Protein AF-A0A4U9D6N7-F1 (afdb_monomer_lite)

Foldseek 3Di:
DQDAPLSVLLCCLVCVDVDDDDDLLSVCVQQVVSCVVVAPPPDPDVVRVQVCLVDPNVVVVQVSCCVRRVHHDPGDPDDPDDDDFDDPDDDDALVVQAAAEGEDAPRPNRCVRSVVSRHHYDHDGPVCVVVCVVVPVD

Secondary structure (DSSP, 8-state):
--SSHHHHHHHHHTTSS------HHHHTTT-GGGGGGGSTT--SSHHHHHHHHTTHHHHHHHHHHHHHH------------------SS---SGGGGTT-EEEE-S-HHHHHHHHHTT-EEEE--GGGHHHHHHTT--

InterPro domains:
  IPR018389 TRAP transporter solute receptor DctP [PF03480] (2-136)
  IPR018389 TRAP transporter solute receptor DctP [PTHR33376] (2-136)
  IPR038404 TRAP transporter solute receptor DctP superfamily [G3DSA:3.40.190.170] (1-137)

Organism: Raoultella terrigena (NCBI:txid577)

Structure (mmCIF, N/CA/C/O backbone):
data_AF-A0A4U9D6N7-F1
#
_entry.id   AF-A0A4U9D6N7-F1
#
loop_
_atom_site.group_PDB
_atom_site.id
_atom_site.type_symbol
_atom_site.label_atom_id
_atom_site.label_alt_id
_atom_site.label_comp_id
_atom_site.label_asym_id
_atom_site.label_entity_id
_atom_site.label_seq_id
_atom_site.pdbx_PDB_ins_code
_atom_site.Cartn_x
_atom_site.Cartn_y
_atom_site.Cartn_z
_atom_site.occupancy
_atom_site.B_iso_or_equiv
_atom_site.auth_seq_id
_atom_site.auth_comp_id
_atom_site.auth_asym_id
_atom_site.auth_atom_id
_atom_site.pdbx_PDB_model_num
ATOM 1 N N . MET A 1 1 ? 20.268 -6.597 9.371 1.00 55.38 1 MET A N 1
ATOM 2 C CA . MET A 1 1 ? 19.021 -6.122 8.726 1.00 55.38 1 MET A CA 1
ATOM 3 C C . MET A 1 1 ? 19.369 -4.940 7.834 1.00 55.38 1 MET A C 1
ATOM 5 O O . MET A 1 1 ? 20.200 -4.146 8.249 1.00 55.38 1 MET A O 1
ATOM 9 N N . LEU A 1 2 ? 18.786 -4.829 6.637 1.00 73.69 2 LEU A N 1
ATOM 10 C CA . LEU A 1 2 ? 19.164 -3.848 5.600 1.00 73.69 2 LEU A CA 1
ATOM 11 C C . LEU A 1 2 ? 18.564 -2.434 5.803 1.00 73.69 2 LEU A C 1
ATOM 13 O O . LEU A 1 2 ? 18.471 -1.661 4.857 1.00 73.69 2 LEU A O 1
ATOM 17 N N . GLY A 1 3 ? 18.162 -2.088 7.032 1.00 79.75 3 GLY A N 1
ATOM 18 C CA . GLY A 1 3 ? 17.496 -0.819 7.354 1.00 79.75 3 GLY A CA 1
ATOM 19 C C . GLY A 1 3 ? 15.968 -0.895 7.296 1.00 79.75 3 GLY A C 1
ATOM 20 O O . GLY A 1 3 ? 15.391 -1.986 7.358 1.00 79.75 3 GLY A O 1
ATOM 21 N N . LYS A 1 4 ? 15.305 0.268 7.229 1.00 84.31 4 LYS A N 1
ATOM 22 C CA . LYS A 1 4 ? 13.845 0.347 7.069 1.00 84.31 4 LYS A CA 1
ATOM 23 C C . LYS A 1 4 ? 13.471 -0.070 5.642 1.00 84.31 4 LYS A C 1
ATOM 25 O O . LYS A 1 4 ? 14.261 0.070 4.716 1.00 84.31 4 LYS A O 1
ATOM 30 N N . GLU A 1 5 ? 12.240 -0.536 5.439 1.00 87.62 5 GLU A N 1
ATOM 31 C CA . GLU A 1 5 ? 11.775 -1.006 4.121 1.00 87.62 5 GLU A CA 1
ATOM 32 C C . GLU A 1 5 ? 11.898 0.077 3.028 1.00 87.62 5 GLU A C 1
ATOM 34 O O . GLU A 1 5 ? 12.279 -0.218 1.897 1.00 87.62 5 GLU A O 1
ATOM 39 N N . ALA A 1 6 ? 11.668 1.347 3.383 1.00 87.94 6 ALA A N 1
ATOM 40 C CA . ALA A 1 6 ? 11.872 2.484 2.485 1.00 87.94 6 ALA A CA 1
ATOM 41 C C . ALA A 1 6 ? 13.347 2.662 2.075 1.00 87.94 6 ALA A C 1
ATOM 43 O O . ALA A 1 6 ? 13.624 2.932 0.908 1.00 87.94 6 ALA A O 1
ATOM 44 N N . ASP A 1 7 ? 14.293 2.445 2.994 1.00 90.75 7 ASP A N 1
ATOM 45 C CA . ASP A 1 7 ? 15.730 2.532 2.704 1.00 90.75 7 ASP A CA 1
ATOM 46 C C . ASP A 1 7 ? 16.151 1.407 1.754 1.00 90.75 7 ASP A C 1
ATOM 48 O O . ASP A 1 7 ? 16.853 1.646 0.771 1.00 90.75 7 ASP A O 1
ATOM 52 N N . ALA A 1 8 ? 15.666 0.185 2.000 1.00 92.31 8 ALA A N 1
ATOM 53 C CA . ALA A 1 8 ? 15.904 -0.958 1.120 1.00 92.31 8 ALA A CA 1
ATOM 54 C C . ALA A 1 8 ? 15.332 -0.716 -0.290 1.00 92.31 8 ALA A C 1
ATOM 56 O O . ALA A 1 8 ? 15.972 -1.04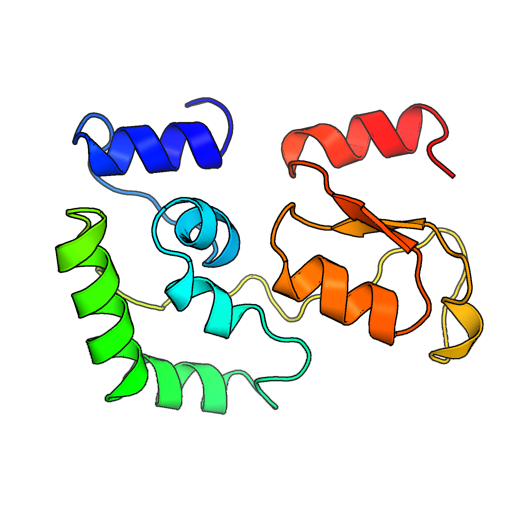0 -1.287 1.00 92.31 8 ALA A O 1
ATOM 57 N N . THR A 1 9 ? 14.172 -0.064 -0.381 1.00 92.31 9 THR A N 1
ATOM 58 C CA . THR A 1 9 ? 13.550 0.329 -1.655 1.00 92.31 9 THR A CA 1
ATOM 59 C C . THR A 1 9 ? 14.432 1.311 -2.439 1.00 92.31 9 THR A C 1
ATOM 61 O O . THR A 1 9 ? 14.629 1.141 -3.645 1.00 92.31 9 THR A O 1
ATOM 64 N N . GLN A 1 10 ? 15.037 2.301 -1.768 1.00 92.44 10 GLN A N 1
ATOM 65 C CA . GLN A 1 10 ? 16.023 3.189 -2.404 1.00 92.44 10 GLN A CA 1
ATOM 66 C C . GLN A 1 10 ? 17.271 2.423 -2.852 1.00 92.44 10 GLN A C 1
ATOM 68 O O . GLN A 1 10 ? 17.780 2.664 -3.945 1.00 92.44 10 GLN A O 1
ATOM 73 N N . GLN A 1 11 ? 17.748 1.480 -2.036 1.00 94.38 11 GLN A N 1
ATOM 74 C CA . GLN A 1 11 ? 18.909 0.656 -2.368 1.00 94.38 11 GLN A CA 1
ATOM 75 C C . GLN A 1 11 ? 18.663 -0.242 -3.589 1.00 94.38 11 GLN A C 1
ATOM 77 O O . GLN A 1 11 ? 19.581 -0.421 -4.388 1.00 94.38 11 GLN A O 1
ATOM 82 N N . VAL A 1 12 ? 17.441 -0.752 -3.784 1.00 95.00 12 VAL A N 1
ATOM 83 C CA . VAL A 1 12 ? 17.073 -1.468 -5.019 1.00 95.00 12 VAL A CA 1
ATOM 84 C C . VAL A 1 12 ? 17.101 -0.538 -6.223 1.00 95.00 12 VAL A C 1
ATOM 86 O O . VAL A 1 12 ? 17.706 -0.869 -7.238 1.00 95.00 12 VAL A O 1
ATOM 89 N N . ARG A 1 13 ? 16.519 0.659 -6.101 1.00 92.88 13 ARG A N 1
ATOM 90 C CA . ARG A 1 13 ? 16.510 1.660 -7.179 1.00 92.88 13 ARG A CA 1
ATOM 91 C C . ARG A 1 13 ? 17.916 2.031 -7.671 1.00 92.88 13 ARG A C 1
ATOM 93 O O . ARG A 1 13 ? 18.095 2.263 -8.864 1.00 92.88 13 ARG A O 1
ATOM 100 N N . ILE A 1 14 ? 18.904 2.092 -6.776 1.00 94.62 14 ILE A N 1
ATOM 101 C CA . ILE A 1 14 ? 20.305 2.392 -7.135 1.00 94.62 14 ILE A CA 1
ATOM 102 C C . ILE A 1 14 ? 21.138 1.139 -7.459 1.00 94.62 14 ILE A C 1
ATOM 104 O O . ILE A 1 14 ? 22.326 1.263 -7.744 1.00 94.62 14 ILE A O 1
ATOM 108 N N . GLY A 1 15 ? 20.550 -0.060 -7.394 1.00 94.38 15 GLY A N 1
ATOM 109 C CA . GLY A 1 15 ? 21.223 -1.329 -7.688 1.00 94.38 15 GLY A CA 1
ATOM 110 C C . GLY A 1 15 ? 22.128 -1.878 -6.577 1.00 94.38 15 GLY A C 1
ATOM 111 O O . GLY A 1 15 ? 22.832 -2.857 -6.808 1.00 94.38 15 GLY A O 1
ATOM 112 N N . ALA A 1 16 ? 22.113 -1.288 -5.376 1.00 95.31 16 ALA A N 1
ATOM 113 C CA . ALA A 1 16 ? 22.864 -1.785 -4.217 1.00 95.31 16 ALA A CA 1
ATOM 114 C C . ALA A 1 16 ? 22.229 -3.048 -3.602 1.00 95.31 16 ALA A C 1
ATOM 116 O O . ALA A 1 16 ? 22.939 -3.914 -3.094 1.00 95.31 16 ALA A O 1
ATOM 117 N N . ILE A 1 17 ? 20.899 -3.172 -3.680 1.00 95.19 17 ILE A N 1
ATOM 118 C CA . ILE A 1 17 ? 20.167 -4.423 -3.441 1.00 95.19 17 ILE A CA 1
ATOM 119 C C . ILE A 1 17 ? 19.656 -4.921 -4.793 1.00 95.19 17 ILE A C 1
ATOM 121 O O . ILE A 1 17 ? 19.003 -4.180 -5.520 1.00 95.19 17 ILE A O 1
ATOM 125 N N . ASN A 1 18 ? 19.914 -6.183 -5.138 1.00 93.62 18 ASN A N 1
ATOM 126 C CA . ASN A 1 18 ? 19.517 -6.705 -6.450 1.00 93.62 18 ASN A CA 1
ATOM 127 C C . ASN A 1 18 ? 18.021 -7.026 -6.554 1.00 93.62 18 ASN A C 1
ATOM 129 O O . ASN A 1 18 ? 17.441 -6.874 -7.624 1.00 93.62 18 ASN A O 1
ATOM 133 N N . MET A 1 19 ? 17.400 -7.500 -5.470 1.00 93.19 19 MET A N 1
ATOM 134 C CA . MET A 1 19 ? 15.993 -7.907 -5.449 1.00 93.19 19 MET A CA 1
ATOM 135 C C . MET A 1 19 ? 15.386 -7.710 -4.060 1.00 93.19 19 MET A C 1
ATOM 137 O O . MET A 1 19 ? 16.059 -7.898 -3.047 1.00 93.19 19 MET A O 1
ATOM 141 N N . MET A 1 20 ? 14.093 -7.393 -4.014 1.00 91.69 20 MET A N 1
ATOM 142 C CA . MET A 1 20 ? 13.309 -7.372 -2.780 1.00 91.69 20 MET A CA 1
ATOM 143 C C . MET A 1 20 ? 11.859 -7.772 -3.046 1.00 91.69 20 MET A C 1
ATOM 145 O O . MET A 1 20 ? 11.343 -7.583 -4.146 1.00 91.69 20 MET A O 1
ATOM 149 N N . ILE A 1 21 ? 11.192 -8.264 -2.006 1.00 90.88 21 ILE A N 1
ATOM 150 C CA . ILE A 1 21 ? 9.737 -8.415 -1.966 1.00 90.88 21 ILE A CA 1
ATOM 151 C C . ILE A 1 21 ? 9.222 -7.359 -0.990 1.00 90.88 21 ILE A C 1
ATOM 153 O O . ILE A 1 21 ? 9.708 -7.277 0.136 1.00 90.88 21 ILE A O 1
ATOM 157 N N . SER A 1 22 ? 8.278 -6.529 -1.426 1.00 88.44 22 SER A N 1
ATOM 158 C CA . SER A 1 22 ? 7.730 -5.437 -0.616 1.00 88.44 22 SER A CA 1
ATOM 159 C C . SER A 1 22 ? 6.326 -5.066 -1.073 1.00 88.44 22 SER A C 1
ATOM 161 O O . SER A 1 22 ? 5.933 -5.348 -2.207 1.00 88.44 22 SER A O 1
ATOM 163 N N . GLY A 1 23 ? 5.563 -4.450 -0.171 1.00 89.12 23 GLY A N 1
ATOM 164 C CA . GLY A 1 23 ? 4.230 -3.947 -0.470 1.00 89.12 23 GLY A CA 1
ATOM 165 C C . GLY A 1 23 ? 4.250 -2.714 -1.377 1.00 89.12 23 GLY A C 1
ATOM 166 O O . GLY A 1 23 ? 5.146 -1.871 -1.317 1.00 89.12 23 GLY A O 1
ATOM 167 N N . THR A 1 24 ? 3.192 -2.568 -2.169 1.00 89.50 24 THR A N 1
ATOM 168 C CA . THR A 1 24 ? 2.930 -1.429 -3.069 1.00 89.50 24 THR A CA 1
ATOM 169 C C . THR A 1 24 ? 3.037 -0.077 -2.374 1.00 89.50 24 THR A C 1
ATOM 171 O O . THR A 1 24 ? 3.548 0.874 -2.954 1.00 89.50 24 THR A O 1
ATOM 174 N N . SER A 1 25 ? 2.648 -0.014 -1.103 1.00 90.19 25 SER A N 1
ATOM 175 C CA . SER A 1 25 ? 2.685 1.187 -0.268 1.00 90.19 25 SER A CA 1
ATOM 176 C C . SER A 1 25 ? 4.068 1.792 -0.088 1.00 90.19 25 SER A C 1
ATOM 178 O O . SER A 1 25 ? 4.201 3.011 -0.005 1.00 90.19 25 SER A O 1
ATOM 180 N N . ILE A 1 26 ? 5.110 0.965 -0.027 1.00 91.75 26 ILE A N 1
ATOM 181 C CA . ILE A 1 26 ? 6.475 1.478 0.102 1.00 91.75 26 ILE A CA 1
ATOM 182 C C . ILE A 1 26 ? 6.971 1.964 -1.256 1.00 91.75 26 ILE A C 1
ATOM 184 O O . ILE A 1 26 ? 7.509 3.065 -1.355 1.00 91.75 26 ILE A O 1
ATOM 188 N N . TRP A 1 27 ? 6.693 1.216 -2.324 1.00 92.69 27 TRP A N 1
ATOM 189 C CA . TRP A 1 27 ? 6.992 1.637 -3.694 1.00 92.69 27 TRP A CA 1
ATOM 190 C C . TRP A 1 27 ? 6.258 2.916 -4.110 1.00 92.69 27 TRP A C 1
ATOM 192 O O . TRP A 1 27 ? 6.815 3.712 -4.865 1.00 92.69 27 TRP A O 1
ATOM 202 N N . ALA A 1 28 ? 5.069 3.178 -3.562 1.00 92.12 28 ALA A N 1
ATOM 203 C CA . ALA A 1 28 ? 4.317 4.412 -3.785 1.00 92.12 28 ALA A CA 1
ATOM 204 C C . ALA A 1 28 ? 5.054 5.678 -3.300 1.00 92.12 28 ALA A C 1
ATOM 206 O O . ALA A 1 28 ? 4.753 6.774 -3.763 1.00 92.12 28 ALA A O 1
ATOM 207 N N . THR A 1 29 ? 6.057 5.547 -2.422 1.00 87.50 29 THR A N 1
ATOM 208 C CA . THR A 1 29 ? 6.932 6.671 -2.033 1.00 87.50 29 THR A CA 1
ATOM 209 C C . THR A 1 29 ? 7.890 7.102 -3.151 1.00 87.50 29 THR A C 1
ATOM 211 O O . THR A 1 29 ? 8.353 8.240 -3.157 1.00 87.50 29 THR A O 1
ATOM 214 N N . LEU A 1 30 ? 8.168 6.211 -4.108 1.00 91.12 30 LEU A N 1
ATOM 215 C CA . LEU A 1 30 ? 8.992 6.464 -5.293 1.00 91.12 30 LEU A CA 1
ATOM 216 C C . LEU A 1 30 ? 8.152 6.690 -6.550 1.00 91.12 30 LEU A C 1
ATOM 218 O O . LEU A 1 30 ? 8.474 7.550 -7.367 1.00 91.12 30 LEU A O 1
ATOM 222 N N . VAL A 1 31 ? 7.087 5.905 -6.711 1.00 94.88 31 VAL A N 1
ATOM 223 C CA . VAL A 1 31 ? 6.187 5.934 -7.867 1.00 94.88 31 VAL A CA 1
ATOM 224 C C . VAL A 1 31 ? 4.748 6.064 -7.356 1.00 94.88 31 VAL A C 1
ATOM 226 O O . VAL A 1 31 ? 4.079 5.048 -7.159 1.00 94.88 31 VAL A O 1
ATOM 229 N N . PRO A 1 32 ? 4.256 7.296 -7.113 1.00 93.38 32 PRO A N 1
ATOM 230 C CA . PRO A 1 32 ? 2.966 7.535 -6.459 1.00 93.38 32 PRO A CA 1
ATOM 231 C C . PRO A 1 32 ? 1.773 6.834 -7.115 1.00 93.38 32 PRO A C 1
ATOM 233 O O . PRO A 1 32 ? 0.846 6.422 -6.420 1.00 93.38 32 PRO A O 1
ATOM 236 N N . GLU A 1 33 ? 1.804 6.634 -8.434 1.00 94.62 33 GLU A N 1
ATOM 237 C CA . GLU A 1 33 ? 0.745 5.934 -9.169 1.00 94.62 33 GLU A CA 1
ATOM 238 C C . GLU A 1 33 ? 0.540 4.481 -8.730 1.00 94.62 33 GLU A C 1
ATOM 240 O O . GLU A 1 33 ? -0.579 3.976 -8.807 1.00 94.62 33 GLU A O 1
ATOM 245 N N . ILE A 1 34 ? 1.580 3.814 -8.220 1.00 94.31 34 ILE A N 1
ATOM 246 C CA . ILE A 1 34 ? 1.461 2.451 -7.678 1.00 94.31 34 ILE A CA 1
ATOM 247 C C . ILE A 1 34 ? 0.560 2.423 -6.443 1.00 94.31 34 IL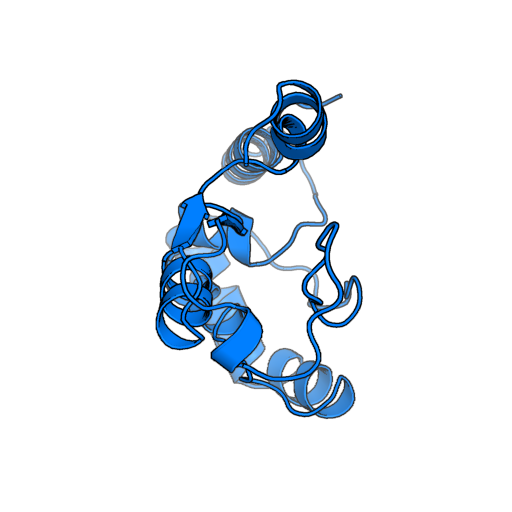E A C 1
ATOM 249 O O . ILE A 1 34 ? -0.093 1.413 -6.174 1.00 94.31 34 ILE A O 1
ATOM 253 N N . GLY A 1 35 ? 0.440 3.558 -5.747 1.00 92.62 35 GLY A N 1
ATOM 254 C CA . GLY A 1 35 ? -0.473 3.734 -4.627 1.00 92.62 35 GLY A CA 1
ATOM 255 C C . GLY A 1 35 ? -1.936 3.468 -4.982 1.00 92.62 35 GLY A C 1
ATOM 256 O O . GLY A 1 35 ? -2.725 3.242 -4.070 1.00 92.62 35 GLY A O 1
ATOM 257 N N . VAL A 1 36 ? -2.323 3.422 -6.266 1.00 93.69 36 VAL A N 1
ATOM 258 C CA . VAL A 1 36 ? -3.678 3.006 -6.675 1.00 93.69 36 VAL A CA 1
ATOM 259 C C . VAL A 1 36 ? -4.079 1.660 -6.066 1.00 93.69 36 VAL A C 1
ATOM 261 O O . VAL A 1 36 ? -5.233 1.493 -5.694 1.00 93.69 36 VAL A O 1
ATOM 264 N N . LEU A 1 37 ? -3.129 0.737 -5.879 1.00 92.50 37 LEU A N 1
ATOM 265 C CA . LEU A 1 37 ? -3.372 -0.579 -5.280 1.00 92.50 37 LEU A CA 1
ATOM 266 C C . LEU A 1 37 ? -3.649 -0.533 -3.768 1.00 92.50 37 LEU A C 1
ATOM 268 O O . LEU A 1 37 ? -4.094 -1.529 -3.202 1.00 92.50 37 LEU A O 1
ATOM 272 N N . ASP A 1 38 ? -3.438 0.619 -3.131 1.00 91.50 38 ASP A N 1
ATOM 273 C CA . ASP A 1 38 ? -3.681 0.848 -1.705 1.00 91.50 38 ASP A CA 1
ATOM 274 C C . ASP A 1 38 ? -5.035 1.519 -1.425 1.00 91.50 38 ASP A C 1
ATOM 276 O O . ASP A 1 38 ? -5.335 1.861 -0.278 1.00 91.50 38 ASP A O 1
ATOM 280 N N . LEU A 1 39 ? -5.856 1.743 -2.457 1.00 92.88 39 LEU A N 1
ATOM 281 C CA . LEU A 1 39 ? -7.212 2.252 -2.277 1.00 92.88 39 LEU A CA 1
ATOM 282 C C . LEU A 1 39 ? -8.047 1.271 -1.442 1.00 92.88 39 LEU A C 1
ATOM 284 O O . LEU A 1 39 ? -8.104 0.070 -1.721 1.00 92.88 39 LEU A O 1
ATOM 288 N N . GLY A 1 40 ? -8.725 1.801 -0.422 1.00 91.38 40 GLY A N 1
ATOM 289 C CA . GLY A 1 40 ? -9.651 1.030 0.397 1.00 91.38 40 GLY A CA 1
ATOM 290 C C . GLY A 1 40 ? -10.746 0.383 -0.448 1.00 91.38 40 GLY A C 1
ATOM 291 O O . GLY A 1 40 ? -11.341 1.035 -1.302 1.00 91.38 40 GLY A O 1
ATOM 292 N N . TYR A 1 41 ? -11.013 -0.899 -0.188 1.00 91.50 41 TYR A N 1
ATOM 293 C CA . TYR A 1 41 ? -12.074 -1.681 -0.838 1.00 91.50 41 TYR A CA 1
ATOM 294 C C . TYR A 1 41 ? -11.957 -1.816 -2.370 1.00 91.50 41 TYR A C 1
ATOM 296 O O . TYR A 1 41 ? -12.935 -2.162 -3.028 1.00 91.50 41 TYR A O 1
ATOM 304 N N . LEU A 1 42 ? -10.768 -1.590 -2.948 1.00 94.00 42 LEU A N 1
ATOM 305 C CA . LEU A 1 42 ? -10.539 -1.690 -4.397 1.00 94.00 42 LEU A CA 1
ATOM 306 C C . LEU A 1 42 ? -10.857 -3.079 -4.975 1.00 94.00 42 LEU A C 1
ATOM 308 O O . LEU A 1 42 ? -11.341 -3.193 -6.102 1.00 94.00 42 LEU A O 1
ATOM 312 N N . PHE A 1 43 ? -10.570 -4.132 -4.211 1.00 93.31 43 PHE A N 1
ATOM 313 C CA . PHE A 1 43 ? -10.746 -5.518 -4.630 1.00 93.31 43 PHE A CA 1
ATOM 314 C C . PHE A 1 43 ? -11.715 -6.247 -3.704 1.00 93.31 43 PHE A C 1
ATOM 316 O O . PHE A 1 43 ? -11.652 -6.099 -2.483 1.00 93.31 43 PHE A O 1
ATOM 323 N N . LYS A 1 44 ? -12.581 -7.071 -4.295 1.00 92.94 44 LYS A N 1
ATOM 324 C CA . LYS A 1 44 ? -13.548 -7.914 -3.588 1.00 92.94 44 LYS A CA 1
ATOM 325 C C . LYS A 1 44 ? -12.907 -9.179 -3.016 1.00 92.94 44 LYS A C 1
ATOM 327 O O . LYS A 1 44 ? -13.294 -9.631 -1.944 1.00 92.94 44 LYS A O 1
ATOM 332 N N . ASP A 1 45 ? -11.962 -9.762 -3.747 1.00 92.56 45 ASP A N 1
ATOM 333 C CA . ASP A 1 45 ? -11.302 -11.019 -3.402 1.00 92.56 45 ASP A CA 1
ATOM 334 C C . ASP A 1 45 ? -9.930 -11.145 -4.091 1.00 92.56 45 ASP A C 1
ATOM 336 O O . ASP A 1 45 ? -9.566 -10.351 -4.964 1.00 92.56 45 ASP A O 1
ATOM 340 N N . TYR A 1 46 ? -9.151 -12.156 -3.698 1.00 91.38 46 TYR A N 1
ATOM 341 C CA . TYR A 1 46 ? -7.816 -12.392 -4.256 1.00 91.38 46 TYR A CA 1
ATOM 342 C C . TYR A 1 46 ? -7.826 -12.838 -5.718 1.00 91.38 46 TYR A C 1
ATOM 344 O O . TYR A 1 46 ? -6.857 -12.576 -6.430 1.00 91.38 46 TYR A O 1
ATOM 352 N N . ALA A 1 47 ? -8.900 -13.478 -6.187 1.00 92.50 47 ALA A N 1
ATOM 353 C CA . ALA A 1 47 ? -9.003 -13.880 -7.586 1.00 92.50 47 ALA A CA 1
ATOM 354 C C . ALA A 1 47 ? -9.098 -12.643 -8.491 1.00 92.50 47 ALA A C 1
ATOM 356 O O . ALA A 1 47 ? -8.451 -12.585 -9.540 1.00 92.50 47 ALA A O 1
ATOM 357 N N . GLN A 1 48 ? -9.836 -11.617 -8.058 1.00 93.69 48 GLN A N 1
ATOM 358 C CA . GLN A 1 48 ? -9.879 -10.325 -8.732 1.00 93.69 48 GLN A CA 1
ATOM 359 C C . GLN A 1 48 ? -8.512 -9.628 -8.715 1.00 93.69 48 GLN A C 1
ATOM 361 O O . GLN A 1 48 ? -8.123 -9.065 -9.740 1.00 93.69 48 GLN A O 1
ATOM 366 N N . VAL A 1 49 ? -7.779 -9.679 -7.593 1.00 93.12 49 VAL A N 1
ATOM 367 C CA . VAL A 1 49 ? -6.414 -9.123 -7.496 1.00 93.12 49 VAL A CA 1
ATOM 368 C C . VAL A 1 49 ? -5.503 -9.768 -8.539 1.00 93.12 49 VAL A C 1
ATOM 370 O O . VAL A 1 49 ? -4.947 -9.052 -9.370 1.00 93.12 49 VAL A O 1
ATOM 373 N N . GLY A 1 50 ? -5.412 -11.104 -8.542 1.00 92.75 50 GLY A N 1
ATOM 374 C CA . GLY A 1 50 ? -4.577 -11.855 -9.484 1.00 92.75 50 GLY A CA 1
ATOM 375 C C . GLY A 1 50 ? -4.931 -11.532 -10.931 1.00 92.75 50 GLY A C 1
ATOM 376 O O . GLY A 1 50 ? -4.103 -11.014 -11.668 1.00 92.75 50 GLY A O 1
ATOM 377 N N . LYS A 1 51 ? -6.209 -11.669 -11.312 1.00 94.44 51 LYS A N 1
ATOM 378 C CA . LYS A 1 51 ? -6.664 -11.365 -12.681 1.00 94.44 51 LYS A CA 1
ATOM 379 C C . LYS A 1 51 ? -6.352 -9.928 -13.120 1.00 94.44 51 LYS A C 1
ATOM 381 O O . LYS A 1 51 ? -6.109 -9.684 -14.300 1.00 94.44 51 LYS A O 1
ATOM 386 N N . THR A 1 52 ? -6.407 -8.968 -12.199 1.00 95.19 52 THR A N 1
ATOM 387 C CA . THR A 1 52 ? -6.119 -7.560 -12.506 1.00 95.19 52 THR A CA 1
ATOM 388 C C . THR A 1 52 ? -4.622 -7.334 -12.717 1.00 95.19 52 THR A C 1
ATOM 390 O O . THR A 1 52 ? -4.236 -6.683 -13.691 1.00 95.19 52 THR A O 1
ATOM 393 N N . LEU A 1 53 ? -3.787 -7.870 -11.825 1.00 95.12 53 LEU A N 1
ATOM 394 C CA . LEU A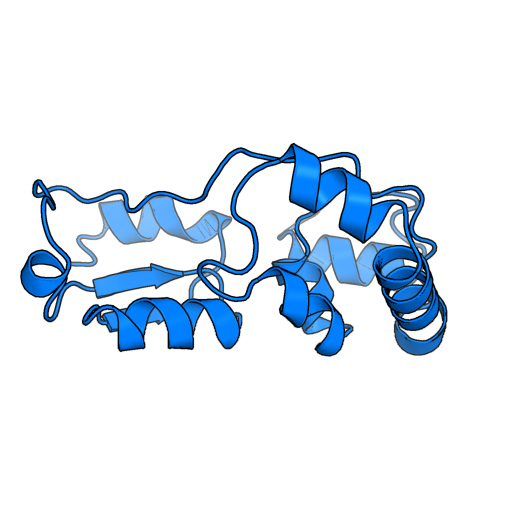 1 53 ? -2.334 -7.682 -11.847 1.00 95.12 53 LEU A CA 1
ATOM 395 C C . LEU A 1 53 ? -1.623 -8.563 -12.884 1.00 95.12 53 LEU A C 1
ATOM 397 O O . LEU A 1 53 ? -0.581 -8.163 -13.387 1.00 95.12 53 LEU A O 1
ATOM 401 N N . ASP A 1 54 ? -2.215 -9.686 -13.279 1.00 94.81 54 ASP A N 1
ATOM 402 C CA . ASP A 1 54 ? -1.739 -10.512 -14.399 1.00 94.81 54 ASP A CA 1
ATOM 403 C C . ASP A 1 54 ? -2.165 -9.946 -15.766 1.00 94.81 54 ASP A C 1
ATOM 405 O O . ASP A 1 54 ? -1.765 -10.444 -16.815 1.00 94.81 54 ASP A O 1
ATOM 409 N N . GLY A 1 55 ? -3.017 -8.916 -15.773 1.00 95.50 55 GLY A N 1
ATOM 410 C CA . GLY A 1 55 ? -3.518 -8.274 -16.982 1.00 95.50 55 GLY A CA 1
ATOM 411 C C . GLY A 1 55 ? -2.877 -6.916 -17.275 1.00 95.50 55 GLY A C 1
ATOM 412 O O . GLY A 1 55 ? -1.893 -6.487 -16.673 1.00 95.50 55 GLY A O 1
ATOM 413 N N . LYS A 1 56 ? -3.534 -6.163 -18.167 1.00 97.25 56 LYS A N 1
ATOM 414 C CA . LYS A 1 56 ? -3.089 -4.834 -18.635 1.00 97.25 56 LYS A CA 1
ATOM 415 C C . LYS A 1 56 ? -2.825 -3.821 -17.518 1.00 97.25 56 LYS A C 1
ATOM 417 O O . LYS A 1 56 ? -2.090 -2.860 -17.731 1.00 97.25 56 LYS A O 1
ATOM 422 N N . ALA A 1 57 ? -3.476 -3.961 -16.362 1.00 96.38 57 ALA A N 1
ATOM 423 C CA . ALA A 1 57 ? -3.233 -3.060 -15.241 1.00 96.38 57 ALA A CA 1
ATOM 424 C C . ALA A 1 57 ? -1.847 -3.313 -14.632 1.00 96.38 57 ALA A C 1
ATOM 426 O O . ALA A 1 57 ? -1.089 -2.359 -14.475 1.00 96.38 57 ALA A O 1
ATOM 427 N N . GLY A 1 58 ? -1.480 -4.572 -14.374 1.00 96.31 58 GLY A N 1
ATOM 428 C CA . GLY A 1 58 ? -0.141 -4.914 -13.894 1.00 96.31 58 GLY A CA 1
ATOM 429 C C . GLY A 1 58 ? 0.958 -4.552 -14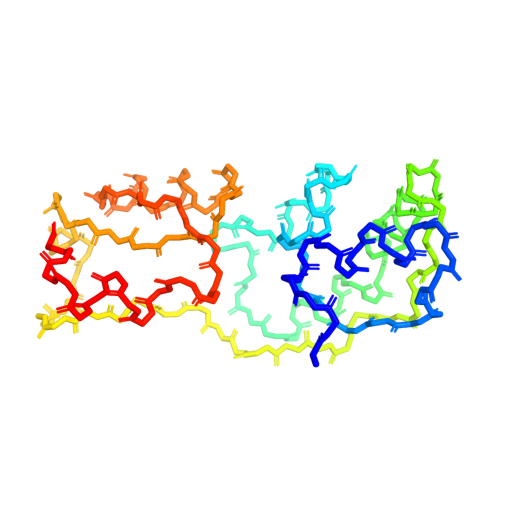.886 1.00 96.31 58 GLY A C 1
ATOM 430 O O . GLY A 1 58 ? 1.949 -3.953 -14.486 1.00 96.31 58 GLY A O 1
ATOM 431 N N . GLU A 1 59 ? 0.753 -4.783 -16.187 1.00 97.62 59 GLU A N 1
ATOM 432 C CA . GLU A 1 59 ? 1.703 -4.357 -17.231 1.00 97.62 59 GLU A CA 1
ATOM 433 C C . GLU A 1 59 ? 1.968 -2.842 -17.190 1.00 97.62 59 GLU A C 1
ATOM 435 O O . GLU A 1 59 ? 3.116 -2.396 -17.230 1.00 97.62 59 GLU A O 1
ATOM 440 N N . LYS A 1 60 ? 0.907 -2.032 -17.055 1.00 98.00 60 LYS A N 1
ATOM 441 C CA . LYS A 1 60 ? 1.024 -0.569 -16.937 1.00 98.00 60 LYS A CA 1
ATOM 442 C C . LYS A 1 60 ? 1.771 -0.154 -15.673 1.00 98.00 60 LYS A C 1
ATOM 444 O O . LYS A 1 60 ? 2.597 0.754 -15.725 1.00 98.00 60 LYS A O 1
ATOM 449 N N . LEU A 1 61 ? 1.485 -0.801 -14.547 1.00 97.56 61 LEU A N 1
ATOM 450 C CA . LEU A 1 61 ? 2.150 -0.519 -13.277 1.00 97.56 61 LEU A CA 1
ATOM 451 C C . LEU A 1 61 ? 3.634 -0.918 -13.325 1.00 97.56 61 LEU A C 1
ATOM 453 O O . LEU A 1 61 ? 4.485 -0.148 -12.884 1.00 97.56 61 LEU A O 1
ATOM 457 N N . ALA A 1 62 ? 3.969 -2.057 -13.931 1.00 97.50 62 ALA A N 1
ATOM 458 C CA . ALA A 1 62 ? 5.349 -2.491 -14.140 1.00 97.50 62 ALA A CA 1
ATOM 459 C C . ALA A 1 62 ? 6.118 -1.532 -15.064 1.00 97.50 62 ALA A C 1
ATOM 461 O O . ALA A 1 62 ? 7.259 -1.172 -14.772 1.00 97.50 62 ALA A O 1
ATOM 462 N N . ALA A 1 63 ? 5.481 -1.044 -16.133 1.00 98.31 63 ALA A N 1
ATOM 463 C CA . ALA A 1 63 ? 6.068 -0.028 -17.003 1.00 98.31 63 ALA A CA 1
ATOM 464 C C . ALA A 1 63 ? 6.333 1.291 -16.256 1.00 98.31 63 ALA A C 1
ATOM 466 O O . ALA A 1 63 ? 7.383 1.904 -16.443 1.00 98.31 63 ALA A O 1
ATOM 467 N N . LEU A 1 64 ? 5.425 1.720 -15.371 1.00 98.06 64 LEU A N 1
ATOM 468 C CA . LEU A 1 64 ? 5.642 2.896 -14.519 1.00 98.06 64 LEU A CA 1
ATOM 469 C C . LEU A 1 64 ? 6.835 2.702 -13.576 1.00 98.06 64 LEU A C 1
ATOM 471 O O . LEU A 1 64 ? 7.656 3.611 -13.452 1.00 98.06 64 LEU A O 1
ATOM 475 N N . MET A 1 65 ? 6.958 1.524 -12.960 1.00 97.50 65 MET A N 1
ATOM 476 C CA . MET A 1 65 ? 8.100 1.175 -12.108 1.00 97.50 65 MET A CA 1
ATOM 477 C C . MET A 1 65 ? 9.426 1.245 -12.865 1.00 97.50 65 MET A C 1
ATOM 479 O O . MET A 1 65 ? 10.370 1.879 -12.390 1.00 97.50 65 MET A O 1
ATOM 483 N N . MET A 1 66 ? 9.484 0.676 -14.069 1.00 97.56 66 MET A N 1
ATOM 484 C CA . MET A 1 66 ? 10.680 0.757 -14.905 1.00 97.56 66 MET A CA 1
ATOM 485 C C . MET A 1 66 ? 11.000 2.215 -15.265 1.00 97.56 66 MET A C 1
ATOM 487 O O . MET A 1 66 ? 12.095 2.697 -14.987 1.00 97.56 66 MET A O 1
ATOM 491 N N . ASN A 1 67 ? 10.026 2.952 -15.805 1.00 97.56 67 ASN A N 1
ATOM 492 C CA . ASN A 1 67 ? 10.243 4.298 -16.342 1.00 97.56 67 ASN A CA 1
ATOM 493 C C . ASN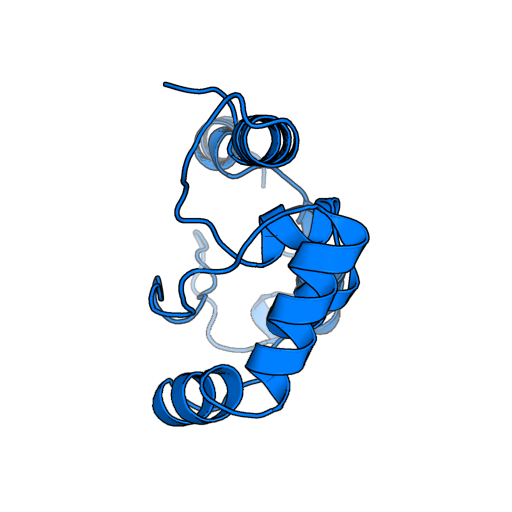 A 1 67 ? 10.587 5.343 -15.273 1.00 97.56 67 ASN A C 1
ATOM 495 O O . ASN A 1 67 ? 11.308 6.296 -15.562 1.00 97.56 67 ASN A O 1
ATOM 499 N N . LYS A 1 68 ? 10.048 5.208 -14.056 1.00 97.25 68 LYS A N 1
ATOM 500 C CA . LYS A 1 68 ? 10.196 6.222 -12.999 1.00 97.25 68 LYS A CA 1
ATOM 501 C C . LYS A 1 68 ? 11.184 5.837 -11.907 1.00 97.25 68 LYS A C 1
ATOM 503 O O . LYS A 1 68 ? 11.783 6.722 -11.298 1.00 97.25 68 LYS A O 1
ATOM 508 N N . ALA A 1 69 ? 11.354 4.543 -11.647 1.00 95.69 69 ALA A N 1
AT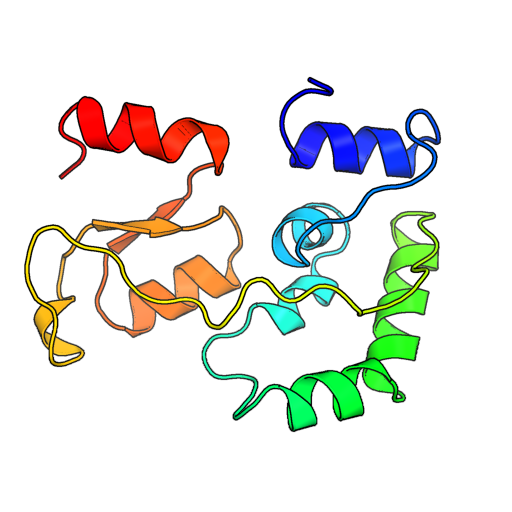OM 509 C CA . ALA A 1 69 ? 12.215 4.054 -10.576 1.00 95.69 69 ALA A CA 1
ATOM 510 C C . ALA A 1 69 ? 13.401 3.221 -11.070 1.00 95.69 69 ALA A C 1
ATOM 512 O O . ALA A 1 69 ? 14.241 2.897 -10.239 1.00 95.69 69 ALA A O 1
ATOM 513 N N . ASN A 1 70 ? 13.513 2.905 -12.368 1.00 95.50 70 ASN A N 1
ATOM 514 C CA . ASN A 1 70 ? 14.516 1.969 -12.891 1.00 95.50 70 ASN A CA 1
ATOM 515 C C . ASN A 1 70 ? 14.452 0.600 -12.182 1.00 95.50 70 ASN A C 1
ATOM 517 O O . ASN A 1 70 ? 15.469 0.000 -11.841 1.00 95.50 70 ASN A O 1
ATOM 521 N N . VAL A 1 71 ? 13.229 0.133 -11.902 1.00 96.62 71 VAL A N 1
ATOM 522 C CA . VAL A 1 71 ? 12.965 -1.111 -11.167 1.00 96.62 71 VAL A CA 1
ATOM 523 C C . VAL A 1 71 ? 12.162 -2.053 -12.051 1.00 96.62 71 VAL A C 1
ATOM 525 O O . VAL A 1 71 ? 11.060 -1.726 -12.492 1.00 96.62 71 VAL A O 1
ATOM 528 N N . MET A 1 72 ? 12.701 -3.249 -12.272 1.00 96.62 72 MET A N 1
ATOM 529 C CA . MET A 1 72 ? 12.000 -4.323 -12.966 1.00 96.62 72 MET A CA 1
ATOM 530 C C . MET A 1 72 ? 11.088 -5.070 -11.989 1.00 96.62 72 MET A C 1
ATOM 532 O O . MET A 1 72 ? 11.555 -5.657 -11.014 1.00 96.62 72 MET A O 1
ATOM 536 N N . VAL A 1 73 ? 9.783 -5.073 -12.262 1.00 95.88 73 VAL A N 1
ATOM 537 C CA . VAL A 1 73 ? 8.823 -5.888 -11.507 1.00 95.88 73 VAL A CA 1
ATOM 538 C C . VAL A 1 73 ? 8.885 -7.322 -12.023 1.00 95.88 73 VAL A C 1
ATOM 540 O O . VAL A 1 73 ? 8.553 -7.578 -13.176 1.00 95.88 73 VAL A O 1
ATOM 543 N N . LEU A 1 74 ? 9.300 -8.255 -11.164 1.00 94.56 74 LEU A N 1
ATOM 544 C CA . LEU A 1 74 ? 9.400 -9.680 -11.507 1.00 94.56 74 LEU A CA 1
ATOM 545 C C . LEU A 1 74 ? 8.056 -10.419 -11.413 1.00 94.56 74 LEU A C 1
ATOM 547 O O . LEU A 1 74 ? 7.887 -11.473 -12.014 1.00 94.56 74 LEU A O 1
ATOM 551 N N . GLY A 1 75 ? 7.103 -9.876 -10.655 1.00 92.12 75 GLY A N 1
ATOM 552 C CA . GLY A 1 75 ? 5.757 -10.423 -10.535 1.00 92.12 75 GLY A CA 1
ATOM 553 C C . GLY A 1 75 ? 4.978 -9.830 -9.365 1.00 92.12 75 GLY A C 1
ATOM 554 O O . GLY A 1 75 ? 5.551 -9.260 -8.435 1.00 92.12 75 GLY A O 1
ATOM 555 N N . TYR A 1 76 ? 3.659 -10.009 -9.401 1.00 90.12 76 TYR A N 1
ATOM 556 C CA . TYR A 1 76 ? 2.722 -9.595 -8.357 1.00 90.12 76 TYR A CA 1
ATOM 557 C C . TYR A 1 76 ? 2.222 -10.818 -7.570 1.00 90.12 76 TYR A C 1
ATOM 559 O O . TYR A 1 76 ? 1.042 -11.145 -7.583 1.00 90.12 76 TYR A O 1
ATOM 567 N N . GLY A 1 77 ? 3.137 -11.548 -6.925 1.00 75.44 77 GLY A N 1
ATOM 568 C CA . GLY A 1 77 ? 2.834 -12.856 -6.318 1.00 75.44 77 GLY A CA 1
ATOM 569 C C . GLY A 1 77 ? 2.683 -12.871 -4.795 1.00 75.44 77 GLY A C 1
ATOM 570 O O . GLY A 1 77 ? 2.347 -13.905 -4.226 1.00 75.44 77 GLY A O 1
ATOM 571 N N . TYR A 1 78 ? 2.960 -11.758 -4.114 1.00 69.69 78 TYR A N 1
ATOM 572 C CA . TYR A 1 78 ? 3.004 -11.718 -2.653 1.00 69.69 78 TYR A CA 1
ATOM 573 C C . TYR A 1 78 ? 1.789 -10.993 -2.075 1.00 69.69 78 TYR A C 1
ATOM 575 O O . TYR A 1 78 ? 1.610 -9.794 -2.290 1.00 69.69 78 TYR A O 1
ATOM 583 N N . ASN A 1 79 ? 0.969 -11.718 -1.313 1.00 73.50 79 ASN A N 1
ATOM 584 C CA . ASN A 1 79 ? -0.162 -11.164 -0.577 1.00 73.50 79 ASN A CA 1
ATOM 585 C C . ASN A 1 79 ? -0.069 -11.565 0.903 1.00 73.50 79 ASN A C 1
ATOM 587 O O . ASN A 1 79 ? 0.074 -12.743 1.219 1.00 73.50 79 ASN A O 1
ATOM 591 N N . LEU A 1 80 ? -0.159 -10.582 1.803 1.00 74.62 80 LEU A N 1
ATOM 592 C CA . LEU A 1 80 ? -0.100 -10.762 3.262 1.00 74.62 80 LEU A CA 1
ATOM 593 C C . LEU A 1 80 ? -1.476 -10.966 3.915 1.00 74.62 80 LEU A C 1
ATOM 595 O O . LEU A 1 80 ? -1.609 -10.882 5.134 1.00 74.62 80 LEU A O 1
ATOM 599 N N . GLY A 1 81 ? -2.506 -11.203 3.112 1.00 83.44 81 GLY A N 1
ATOM 600 C CA . GLY A 1 81 ? -3.883 -11.214 3.565 1.00 83.44 81 GLY A CA 1
ATOM 601 C C . GLY A 1 81 ? -4.559 -9.845 3.430 1.00 83.44 81 GLY A C 1
ATOM 602 O O . GLY A 1 81 ? -3.957 -8.838 3.050 1.00 83.44 81 GLY A O 1
ATOM 603 N N . ALA A 1 82 ? -5.858 -9.816 3.725 1.00 87.56 82 ALA A N 1
ATOM 604 C CA . ALA A 1 82 ? -6.644 -8.594 3.743 1.00 87.56 82 ALA A CA 1
ATOM 605 C C . ALA A 1 82 ? -6.252 -7.780 4.978 1.00 87.56 82 ALA A C 1
ATOM 607 O O . ALA A 1 82 ? -6.043 -8.330 6.062 1.00 87.56 82 ALA A O 1
ATOM 608 N N . ARG A 1 83 ? -6.138 -6.460 4.821 1.00 89.56 83 ARG A N 1
ATOM 609 C CA . ARG A 1 83 ? -5.835 -5.583 5.952 1.00 89.56 83 ARG A CA 1
ATOM 610 C C . ARG A 1 83 ? -7.052 -5.506 6.868 1.00 89.56 83 ARG A C 1
ATOM 612 O O . ARG A 1 83 ? -8.136 -5.156 6.417 1.00 89.56 83 ARG A O 1
ATOM 619 N N . ASN A 1 84 ? -6.835 -5.793 8.147 1.00 91.25 84 ASN A N 1
ATOM 620 C CA . ASN A 1 84 ? -7.836 -5.673 9.201 1.00 91.25 84 ASN A CA 1
ATOM 621 C C . ASN A 1 84 ? -7.427 -4.590 10.201 1.00 91.25 84 ASN A C 1
ATOM 623 O O . ASN A 1 84 ? -6.245 -4.251 10.324 1.00 91.25 84 ASN A O 1
ATOM 627 N N . ILE A 1 85 ? -8.413 -4.058 10.918 1.00 91.69 85 ILE A N 1
ATOM 628 C CA . ILE A 1 85 ? -8.188 -3.134 12.027 1.00 91.69 85 ILE A CA 1
ATOM 629 C C . ILE A 1 85 ? -7.894 -3.958 13.279 1.00 91.69 85 ILE A C 1
ATOM 631 O O . ILE A 1 85 ? -8.657 -4.849 13.638 1.00 91.69 85 ILE A O 1
ATOM 635 N N . TYR A 1 86 ? -6.779 -3.645 13.936 1.00 91.00 86 TYR A N 1
ATOM 636 C CA . TYR A 1 86 ? -6.375 -4.261 15.195 1.00 91.00 86 TYR A CA 1
ATOM 637 C C . TYR A 1 86 ? -6.392 -3.198 16.288 1.00 91.00 86 TYR A C 1
ATOM 639 O O . TYR A 1 86 ? -5.639 -2.225 16.235 1.00 91.00 86 TYR A O 1
ATOM 647 N N . THR A 1 87 ? -7.263 -3.383 17.271 1.00 90.75 87 THR A N 1
ATOM 648 C CA . THR A 1 87 ? -7.528 -2.430 18.354 1.00 90.75 87 THR A CA 1
ATOM 649 C C . THR A 1 87 ? -7.615 -3.157 19.692 1.00 90.75 87 THR A C 1
ATOM 651 O O . THR A 1 87 ? -7.899 -4.350 19.748 1.00 90.75 87 THR A O 1
ATOM 654 N N . LYS A 1 88 ? -7.392 -2.431 20.799 1.00 87.56 88 LYS A N 1
ATOM 655 C CA . LYS A 1 88 ? -7.610 -2.960 22.163 1.00 87.56 88 LYS A CA 1
ATOM 656 C C . LYS A 1 88 ? -9.099 -3.162 22.477 1.00 87.56 88 LYS A C 1
ATOM 658 O O . LYS A 1 88 ? -9.453 -4.028 23.266 1.00 87.56 88 LYS A O 1
ATOM 663 N N . LYS A 1 89 ? -9.959 -2.319 21.897 1.00 88.44 89 LYS A N 1
ATOM 664 C CA . LYS A 1 89 ? -11.421 -2.396 22.005 1.00 88.44 89 LYS A CA 1
ATOM 665 C C . LYS A 1 89 ? -11.978 -3.149 20.802 1.00 88.44 89 LYS A C 1
ATOM 667 O O . LYS A 1 89 ? -11.409 -3.049 19.716 1.00 88.44 89 LYS A O 1
ATOM 672 N N . VAL A 1 90 ? -13.081 -3.863 20.995 1.00 92.81 90 VAL A N 1
ATOM 673 C CA . VAL A 1 90 ? -13.817 -4.501 19.897 1.00 92.81 90 VAL A CA 1
ATOM 674 C C . VAL A 1 90 ? -14.455 -3.416 19.027 1.00 92.81 90 VAL A C 1
ATOM 676 O O . VAL A 1 90 ? -14.965 -2.430 19.556 1.00 92.81 90 VAL A O 1
ATOM 679 N N . ILE A 1 91 ? -14.387 -3.601 17.709 1.00 93.38 91 ILE A N 1
ATOM 680 C CA . ILE A 1 91 ? -14.969 -2.728 16.686 1.00 93.38 91 ILE A CA 1
ATOM 681 C C . ILE A 1 91 ? -15.903 -3.607 15.859 1.00 93.38 91 ILE A C 1
ATOM 683 O O . ILE A 1 91 ? -15.429 -4.532 15.198 1.00 93.38 91 ILE A O 1
ATOM 687 N N . GLU A 1 92 ? -17.206 -3.344 15.906 1.00 91.25 92 GLU A N 1
ATOM 688 C CA . GLU A 1 92 ? -18.209 -4.154 15.195 1.00 91.25 92 GLU A CA 1
ATOM 689 C C . GLU A 1 92 ? -18.838 -3.397 14.027 1.00 91.25 92 GLU A C 1
ATOM 691 O O . GLU A 1 92 ? -19.294 -4.005 13.058 1.00 91.25 92 GLU A O 1
ATOM 696 N N . LYS A 1 93 ? -18.833 -2.064 14.090 1.00 91.31 93 LYS A N 1
ATOM 697 C CA . LYS A 1 93 ? -19.406 -1.189 13.066 1.00 91.31 93 LYS A CA 1
ATOM 698 C C . LYS A 1 93 ? -18.524 0.039 12.818 1.00 91.31 93 LYS A C 1
ATOM 700 O O . LYS A 1 93 ? -17.744 0.419 13.694 1.00 91.31 93 LYS A O 1
ATOM 705 N N . PRO A 1 94 ? -18.625 0.685 11.642 1.00 86.88 94 PRO A N 1
ATOM 706 C CA . PRO A 1 94 ? -17.805 1.850 11.309 1.00 86.88 94 PRO A CA 1
ATOM 707 C C . PRO A 1 94 ? -17.875 2.981 12.344 1.00 86.88 94 PRO A C 1
ATOM 709 O O . PRO A 1 94 ? -16.876 3.649 12.590 1.00 86.88 94 PRO A O 1
ATOM 712 N N . GLU A 1 95 ? -19.018 3.180 13.003 1.00 93.06 95 GLU A N 1
ATOM 713 C CA . GLU A 1 95 ? -19.194 4.226 14.017 1.00 93.06 95 GLU A CA 1
ATOM 714 C C . GLU A 1 95 ? -18.274 4.044 15.229 1.00 93.06 95 GLU A C 1
ATOM 716 O O . GLU A 1 95 ? -17.905 5.032 15.867 1.00 93.06 95 GLU A O 1
ATOM 721 N N . ASP A 1 96 ? -17.869 2.808 15.528 1.00 94.44 96 ASP A N 1
ATOM 722 C CA . ASP A 1 96 ? -16.970 2.504 16.643 1.00 94.44 96 ASP A CA 1
ATOM 723 C C . ASP A 1 96 ? -15.543 3.009 16.375 1.00 94.44 96 ASP A C 1
ATOM 725 O O . ASP A 1 96 ? -14.763 3.188 17.310 1.00 94.44 96 ASP A O 1
ATOM 729 N N . LEU A 1 97 ? -15.199 3.289 15.111 1.00 94.12 97 LEU A N 1
ATOM 730 C CA . LEU A 1 97 ? -13.913 3.878 14.728 1.00 94.12 97 LEU A CA 1
ATOM 731 C C . LEU A 1 97 ? -13.829 5.372 15.024 1.00 94.12 97 LEU A C 1
ATOM 733 O O . LEU A 1 97 ? -12.734 5.936 14.974 1.00 94.12 97 LEU A O 1
ATOM 737 N N . LYS A 1 98 ? -14.956 6.022 15.333 1.00 94.56 98 LYS A N 1
ATOM 738 C CA . LYS A 1 98 ? -15.022 7.471 15.503 1.00 94.56 98 LYS A CA 1
ATOM 739 C C . LYS A 1 98 ? -13.995 7.958 16.525 1.00 94.56 98 LYS A C 1
ATOM 741 O O . LYS A 1 98 ? -14.039 7.587 17.696 1.00 94.56 98 LYS A O 1
ATOM 746 N N . ASN A 1 99 ? -13.112 8.851 16.081 1.00 90.25 99 ASN A N 1
ATOM 747 C CA . ASN A 1 99 ? -12.033 9.453 16.875 1.00 90.25 99 ASN A CA 1
ATOM 748 C C . ASN A 1 99 ? -10.968 8.469 17.400 1.00 90.25 99 ASN A C 1
ATOM 750 O O . ASN A 1 99 ? -10.104 8.884 18.175 1.00 90.25 99 ASN A O 1
ATOM 754 N N . LEU A 1 100 ? -10.987 7.194 16.998 1.00 94.00 100 LEU A N 1
ATOM 755 C CA . LEU A 1 100 ? -9.915 6.265 17.347 1.00 94.00 100 LEU A CA 1
ATOM 756 C C . LEU A 1 100 ? -8.672 6.585 16.531 1.00 94.00 100 LEU A C 1
ATOM 758 O O . LEU A 1 100 ? -8.729 6.654 15.303 1.00 94.00 100 LEU A O 1
ATOM 762 N N . LYS A 1 101 ? -7.533 6.740 17.200 1.00 93.06 101 LYS A N 1
ATOM 763 C CA . LYS A 1 101 ? -6.257 6.904 16.513 1.00 93.06 101 LYS A CA 1
ATOM 764 C C . LYS A 1 101 ? -5.764 5.546 16.042 1.00 93.06 101 LYS A C 1
ATOM 766 O O . LYS A 1 101 ? -5.508 4.648 16.839 1.00 93.06 101 LYS A O 1
ATOM 771 N N . ILE A 1 102 ? -5.641 5.391 14.730 1.00 94.06 102 ILE A N 1
ATOM 772 C CA . ILE A 1 102 ? -5.234 4.134 14.104 1.00 94.06 102 ILE A CA 1
ATOM 773 C C . ILE A 1 102 ? -3.964 4.378 13.313 1.00 94.06 102 ILE A C 1
ATOM 775 O O . ILE A 1 102 ? -3.924 5.208 12.404 1.00 94.06 102 ILE A O 1
ATOM 779 N N . ARG A 1 103 ? -2.910 3.630 13.641 1.00 94.38 103 ARG A N 1
ATOM 780 C CA . ARG A 1 103 ? -1.664 3.689 12.884 1.00 94.38 103 ARG A CA 1
ATOM 781 C C . ARG A 1 103 ? -1.892 3.220 11.446 1.00 94.38 103 ARG A C 1
ATOM 783 O O . ARG A 1 103 ? -2.460 2.153 11.217 1.00 94.38 103 ARG A O 1
ATOM 790 N N . VAL A 1 104 ? -1.328 3.946 10.484 1.00 93.00 104 VAL A N 1
ATOM 791 C CA . VAL A 1 104 ? -1.271 3.561 9.065 1.00 93.00 104 VAL A CA 1
ATOM 792 C C . VAL A 1 104 ? 0.150 3.694 8.519 1.00 93.00 104 VAL A C 1
ATOM 794 O O . VAL A 1 104 ? 0.988 4.392 9.090 1.00 93.00 104 VAL A O 1
ATOM 797 N N . LEU A 1 105 ? 0.446 3.022 7.401 1.00 90.50 105 LEU A N 1
ATOM 798 C CA . LEU A 1 105 ? 1.637 3.368 6.617 1.00 90.50 105 LEU A CA 1
ATOM 799 C C . LEU A 1 105 ? 1.485 4.806 6.083 1.00 90.50 105 LEU A C 1
ATOM 801 O O . LEU A 1 105 ? 0.354 5.221 5.821 1.00 90.50 105 LEU A O 1
ATOM 805 N N . PRO A 1 106 ? 2.585 5.563 5.911 1.00 88.19 106 PRO A N 1
ATOM 806 C CA . PRO A 1 106 ? 2.552 6.970 5.507 1.00 88.19 106 PRO A CA 1
ATOM 807 C C . PRO A 1 106 ? 2.239 7.137 4.006 1.00 88.19 106 PRO A C 1
ATOM 809 O O . PRO A 1 106 ? 3.012 7.723 3.256 1.00 88.19 106 PRO A O 1
ATOM 812 N N . VAL A 1 107 ? 1.103 6.596 3.562 1.00 87.44 107 VAL A N 1
ATOM 813 C CA . VAL A 1 107 ? 0.608 6.654 2.184 1.00 87.44 107 VAL A CA 1
ATOM 814 C C . VAL A 1 107 ? -0.749 7.362 2.179 1.00 87.44 107 VAL A C 1
ATOM 816 O O . VAL A 1 107 ? -1.627 6.964 2.955 1.00 87.44 107 VAL A O 1
ATOM 819 N N . PRO A 1 108 ? -0.964 8.368 1.305 1.00 91.44 108 PRO A N 1
ATOM 820 C CA . PRO A 1 108 ? -2.199 9.154 1.281 1.00 91.44 108 PRO A CA 1
ATOM 821 C C . PRO A 1 108 ? -3.475 8.314 1.209 1.00 91.44 108 PRO A C 1
ATOM 823 O O . PRO A 1 108 ? -4.444 8.622 1.894 1.00 91.44 108 PRO A O 1
ATOM 826 N N . ASN A 1 109 ? -3.462 7.215 0.451 1.00 92.81 109 ASN A N 1
ATOM 827 C CA . ASN A 1 109 ? -4.643 6.372 0.265 1.00 92.81 109 ASN A CA 1
ATOM 828 C C . ASN A 1 109 ? -5.070 5.643 1.545 1.00 92.81 109 ASN A C 1
ATOM 830 O O . ASN A 1 109 ? -6.267 5.567 1.818 1.00 92.81 109 ASN A O 1
ATOM 834 N N . PHE A 1 110 ? -4.136 5.181 2.385 1.00 92.31 110 PHE A N 1
ATOM 835 C CA . PHE A 1 110 ? -4.501 4.611 3.686 1.00 92.31 110 PHE A CA 1
ATOM 836 C C . PHE A 1 110 ? -4.967 5.671 4.675 1.00 92.31 110 PHE A C 1
ATOM 838 O O . PHE A 1 110 ? -5.934 5.435 5.395 1.00 92.31 110 PHE A O 1
ATOM 845 N N . ILE A 1 111 ? -4.319 6.839 4.690 1.00 94.19 111 ILE A N 1
ATOM 846 C CA . ILE A 1 111 ? -4.734 7.968 5.534 1.00 94.19 111 ILE A CA 1
ATOM 847 C C . ILE A 1 111 ? -6.171 8.369 5.180 1.00 94.19 111 ILE A C 1
ATOM 849 O O . ILE A 1 111 ? -7.028 8.436 6.058 1.00 94.19 111 ILE A O 1
ATOM 853 N N . ALA A 1 112 ? -6.449 8.566 3.890 1.00 94.62 112 ALA A N 1
ATOM 854 C CA . ALA A 1 112 ? -7.771 8.922 3.397 1.00 94.62 112 ALA A CA 1
ATOM 855 C C . ALA A 1 112 ? -8.803 7.833 3.710 1.00 94.62 112 ALA A C 1
ATOM 857 O O . ALA A 1 112 ? -9.857 8.145 4.254 1.00 94.62 112 ALA A O 1
ATOM 858 N N . THR A 1 113 ? -8.488 6.562 3.436 1.00 94.25 113 THR A N 1
ATOM 859 C CA . THR A 1 113 ? -9.397 5.435 3.705 1.00 94.25 113 THR A CA 1
ATOM 860 C C . THR A 1 113 ? -9.817 5.404 5.174 1.00 94.25 113 THR A C 1
ATOM 862 O O . THR A 1 113 ? -11.009 5.383 5.466 1.00 94.25 113 THR A O 1
ATOM 865 N N . LEU A 1 114 ? -8.863 5.456 6.109 1.00 94.25 114 LEU A N 1
ATOM 866 C CA . LEU A 1 114 ? -9.173 5.372 7.539 1.00 94.25 114 LEU A CA 1
ATOM 867 C C . LEU A 1 114 ? -9.891 6.625 8.058 1.00 94.25 114 LEU A C 1
ATOM 869 O O . LEU A 1 114 ? -10.824 6.496 8.849 1.00 94.25 114 LEU A O 1
ATOM 873 N N . ASN A 1 115 ? -9.523 7.815 7.577 1.00 94.31 115 ASN A N 1
ATOM 874 C CA . ASN A 1 115 ? -10.225 9.049 7.934 1.00 94.31 115 ASN A CA 1
ATOM 875 C C . ASN A 1 115 ? -11.675 9.046 7.420 1.00 94.31 115 ASN A C 1
ATOM 877 O O . ASN A 1 115 ? -12.585 9.447 8.143 1.00 94.31 115 ASN A O 1
ATOM 881 N N . HIS A 1 116 ? -11.921 8.539 6.206 1.00 93.69 116 HIS A N 1
ATOM 882 C CA . HIS A 1 116 ? -13.276 8.365 5.672 1.00 93.69 116 HIS A CA 1
ATOM 883 C C . HIS A 1 116 ? -14.087 7.310 6.433 1.00 93.69 116 HIS A C 1
ATOM 885 O O . HIS A 1 116 ? -15.309 7.418 6.497 1.00 93.69 116 HIS A O 1
ATOM 891 N N . MET A 1 117 ? -13.424 6.332 7.053 1.00 92.56 117 MET A N 1
ATOM 892 C CA . MET A 1 117 ? -14.050 5.369 7.965 1.00 92.56 117 MET A CA 1
ATOM 893 C C . MET A 1 117 ? -14.320 5.945 9.371 1.00 92.56 117 MET A C 1
ATOM 895 O O . MET A 1 117 ? -14.881 5.244 10.204 1.00 92.56 117 MET A O 1
ATOM 899 N N . GLY A 1 118 ? -13.946 7.201 9.648 1.00 92.88 118 GLY A N 1
ATOM 900 C CA . GLY A 1 118 ? -14.204 7.895 10.918 1.00 92.88 118 GLY A CA 1
ATOM 901 C C . GLY A 1 118 ? -13.065 7.835 11.944 1.00 92.88 118 GLY A C 1
ATOM 902 O O . GLY A 1 118 ? -13.156 8.483 12.990 1.00 92.88 118 GLY A O 1
ATOM 903 N N . ALA A 1 119 ? -11.987 7.106 11.648 1.00 95.50 119 ALA A N 1
ATOM 904 C CA . ALA A 1 119 ? -10.794 7.059 12.486 1.00 95.50 119 ALA A CA 1
ATOM 905 C C . ALA A 1 119 ? -9.926 8.319 12.320 1.00 95.50 119 ALA A C 1
ATOM 907 O O . ALA A 1 119 ? -10.104 9.117 11.403 1.00 95.50 119 ALA A O 1
ATOM 908 N N . VAL A 1 120 ? -8.939 8.471 13.199 1.00 95.44 120 VAL A N 1
ATOM 909 C CA . VAL A 1 120 ? -7.844 9.436 13.070 1.00 95.44 120 VAL A CA 1
ATOM 910 C C . VAL A 1 120 ? -6.600 8.665 12.638 1.00 95.44 120 VAL A C 1
ATOM 912 O O . VAL A 1 120 ? -5.958 7.991 13.444 1.00 95.44 120 VAL A O 1
ATOM 915 N N . ALA A 1 121 ? -6.257 8.715 11.354 1.00 95.31 121 ALA A N 1
ATOM 916 C CA . ALA A 1 121 ? -5.099 7.993 10.839 1.00 95.31 121 ALA A CA 1
ATOM 917 C C . ALA A 1 121 ? -3.774 8.615 11.327 1.00 95.31 121 ALA A C 1
ATOM 919 O O . ALA A 1 121 ? -3.505 9.792 11.085 1.00 95.31 121 ALA A O 1
ATOM 920 N N . ILE A 1 122 ? -2.918 7.812 11.967 1.00 95.06 122 ILE A N 1
ATOM 921 C CA . ILE A 1 122 ? -1.590 8.215 12.452 1.00 95.06 122 ILE A CA 1
ATOM 922 C C . ILE A 1 122 ? -0.510 7.589 11.553 1.00 95.06 122 ILE A C 1
ATOM 924 O O . ILE A 1 122 ? -0.266 6.381 11.637 1.00 95.06 122 ILE A O 1
ATOM 928 N N . PRO A 1 123 ? 0.135 8.357 10.658 1.00 92.12 123 PRO A N 1
ATOM 929 C CA . PRO A 1 123 ? 1.133 7.816 9.744 1.00 92.12 123 PRO A CA 1
ATOM 930 C C . PRO A 1 123 ? 2.422 7.447 10.487 1.00 92.12 123 PRO A C 1
ATOM 932 O O . PRO A 1 123 ? 3.014 8.280 11.168 1.00 92.12 123 PRO A O 1
ATOM 935 N N . MET A 1 124 ? 2.875 6.200 10.341 1.00 90.19 124 MET A N 1
ATOM 936 C CA . MET A 1 124 ? 4.100 5.709 10.980 1.00 90.19 124 MET A CA 1
ATOM 937 C C . MET A 1 124 ? 4.704 4.510 10.223 1.00 90.19 124 MET A C 1
ATOM 939 O O . MET A 1 124 ? 3.953 3.636 9.771 1.00 90.19 124 MET A O 1
ATOM 943 N N . PRO A 1 125 ? 6.040 4.393 10.101 1.00 86.38 125 PRO A N 1
ATOM 944 C CA . PRO A 1 125 ? 6.708 3.206 9.556 1.00 86.38 125 PRO A CA 1
ATOM 945 C C . PRO A 1 125 ? 6.418 1.915 10.340 1.00 86.38 125 PRO A C 1
ATOM 947 O O . PRO A 1 125 ? 6.161 1.939 11.538 1.00 86.38 125 PRO A O 1
ATOM 950 N N . GLY A 1 126 ? 6.478 0.756 9.671 1.00 84.06 126 GLY A N 1
ATOM 951 C CA . GLY A 1 126 ? 6.124 -0.540 10.281 1.00 84.06 126 GLY A CA 1
ATOM 952 C C . GLY A 1 126 ? 6.977 -0.927 11.490 1.00 84.06 126 GLY A C 1
ATOM 953 O O . GLY A 1 126 ? 6.450 -1.446 12.469 1.00 84.06 126 GLY A O 1
ATOM 954 N N . GLY A 1 127 ? 8.275 -0.619 11.449 1.00 84.12 127 GLY A N 1
ATOM 955 C CA . GLY A 1 127 ? 9.207 -0.942 12.533 1.00 84.12 127 GLY A CA 1
ATOM 956 C C . GLY A 1 127 ? 8.990 -0.150 13.828 1.00 84.12 127 GLY A C 1
ATOM 957 O O . GLY A 1 127 ? 9.560 -0.511 14.849 1.00 84.12 127 GLY A O 1
ATOM 958 N N . GLU A 1 128 ? 8.175 0.907 13.804 1.00 83.19 128 GLU A N 1
ATOM 959 C CA . GLU A 1 128 ? 7.951 1.803 14.950 1.00 83.19 128 GLU A CA 1
ATOM 960 C C . GLU A 1 128 ? 6.621 1.515 15.673 1.00 83.19 128 GLU A C 1
ATOM 962 O O . GLU A 1 128 ? 6.357 2.056 16.743 1.00 83.19 128 GLU A O 1
ATOM 967 N N . VAL A 1 129 ? 5.794 0.615 15.128 1.00 85.88 129 VAL A N 1
ATOM 968 C CA . VAL A 1 129 ? 4.437 0.348 15.635 1.00 85.88 129 VAL A CA 1
ATOM 969 C C . VAL A 1 129 ? 4.450 -0.264 17.031 1.00 85.88 129 VAL A C 1
ATOM 971 O O . VAL A 1 129 ? 3.658 0.115 17.888 1.00 85.88 129 VAL A O 1
ATOM 974 N N . TYR A 1 130 ? 5.333 -1.232 17.279 1.00 83.44 130 TYR A N 1
ATOM 975 C CA . TYR A 1 130 ? 5.350 -1.921 18.568 1.00 83.44 130 TYR A CA 1
ATOM 976 C C . TYR A 1 130 ? 5.763 -0.975 19.701 1.00 83.44 130 TYR A C 1
ATOM 978 O O . TYR A 1 130 ? 5.101 -0.915 20.737 1.00 83.44 130 TYR A O 1
ATOM 986 N N . SER A 1 131 ? 6.820 -0.187 19.485 1.00 83.12 131 SER A N 1
ATOM 987 C CA . SER A 1 131 ? 7.285 0.784 20.475 1.00 83.12 131 SER A CA 1
ATOM 988 C C . SER A 1 131 ? 6.259 1.895 20.698 1.00 83.12 131 SER A C 1
ATOM 990 O O . SER A 1 131 ? 6.044 2.288 21.845 1.00 83.12 131 SER A O 1
ATOM 992 N N . SER A 1 132 ? 5.563 2.361 19.654 1.00 82.25 132 SER A N 1
ATOM 993 C CA . SER A 1 132 ? 4.512 3.373 19.812 1.00 82.25 132 SER A CA 1
ATOM 994 C C . SER A 1 132 ? 3.321 2.865 20.626 1.00 82.25 132 SER A C 1
ATOM 996 O O . SER A 1 132 ? 2.785 3.597 21.456 1.00 82.25 132 SER A O 1
ATOM 998 N N . LEU A 1 133 ? 2.924 1.603 20.429 1.00 83.44 133 LEU A N 1
ATOM 999 C CA . LEU A 1 133 ? 1.865 0.970 21.218 1.00 83.44 133 LEU A CA 1
ATOM 1000 C C . LEU A 1 133 ? 2.284 0.781 22.683 1.00 83.44 133 LEU A C 1
ATOM 1002 O O . LEU A 1 133 ? 1.464 0.983 23.580 1.00 83.44 133 LEU A O 1
ATOM 1006 N N . GLN A 1 134 ? 3.549 0.429 22.936 1.00 80.75 134 GLN A N 1
ATOM 1007 C CA . GLN A 1 134 ? 4.079 0.244 24.290 1.00 80.75 134 GLN A CA 1
ATOM 1008 C C . GLN A 1 134 ? 4.156 1.559 25.077 1.00 80.75 134 GLN A C 1
ATOM 1010 O O . GLN A 1 134 ? 3.876 1.571 26.272 1.00 80.75 134 GLN A O 1
ATOM 1015 N N . MET A 1 135 ? 4.494 2.668 24.415 1.00 77.62 135 MET A N 1
ATOM 1016 C CA . MET A 1 135 ? 4.588 3.994 25.039 1.00 77.62 135 MET A CA 1
ATOM 1017 C C . MET A 1 135 ? 3.224 4.647 25.325 1.00 77.62 135 MET A C 1
ATOM 1019 O O . MET A 1 135 ? 3.179 5.805 25.729 1.00 77.62 135 MET A O 1
ATOM 1023 N N . GLY A 1 136 ? 2.114 3.923 25.144 1.00 65.44 136 GLY A N 1
ATOM 1024 C CA . GLY A 1 136 ? 0.777 4.443 25.432 1.00 65.44 136 GLY A CA 1
ATOM 1025 C C . GLY A 1 136 ? 0.286 5.437 24.385 1.00 65.44 136 GLY A C 1
ATOM 1026 O O . GLY A 1 136 ? -0.423 6.378 24.728 1.00 65.44 136 GLY A O 1
ATOM 1027 N N . GLY A 1 137 ? 0.673 5.250 23.117 1.00 60.81 137 GLY A N 1
ATOM 1028 C CA . GLY A 1 137 ? 0.042 5.943 21.998 1.00 60.81 137 GLY A CA 1
ATOM 1029 C C . GLY A 1 137 ? -1.418 5.511 21.874 1.00 60.81 137 GLY A C 1
ATOM 1030 O O . GLY A 1 137 ? -1.726 4.617 21.091 1.00 60.81 137 GLY A O 1
ATOM 1031 N N . ASP A 1 138 ? -2.280 6.103 22.697 1.00 48.41 138 ASP A N 1
ATOM 1032 C CA . ASP A 1 138 ? -3.735 6.059 22.565 1.00 48.41 138 ASP A CA 1
ATOM 1033 C C . ASP A 1 138 ? -4.202 7.029 21.485 1.00 48.41 138 ASP A C 1
ATOM 1035 O O . ASP A 1 138 ? -3.724 8.198 21.450 1.00 48.41 138 ASP A O 1
#

Radius of gyration: 16.33 Å; chains: 1; bounding box: 42×23×44 Å

pLDDT: mean 90.36, std 7.83, range [48.41, 98.31]

Sequence (138 aa):
MLGKEADATQQVRIGAINMMISGTSIWATLVPEIGVLDLGYLFKDYAQVGKTLDGKAGEKLAALMMNKANVMVLGYGYNLGARNIYTKKVIEKPEDLKNLKIRVLPVPNFIATLNHMGAVAIPMPGGEVYSSLQMGGD